Protein AF-A0A8C3SG24-F1 (afdb_monomer_lite)

Secondary structure (DSSP, 8-state):
-HHHHHHHHHHHHHHHHHHHHHHH-S-SEEEE-SS-EEEE-SS-EEETTEEEPPP-

Structure (mmCIF, N/CA/C/O backbone):
data_AF-A0A8C3SG24-F1
#
_entry.id   AF-A0A8C3SG24-F1
#
loop_
_atom_site.group_PDB
_atom_site.id
_atom_site.type_symbol
_atom_site.label_atom_id
_atom_site.label_alt_id
_atom_site.label_comp_id
_atom_site.label_asym_id
_atom_site.label_entity_id
_atom_site.label_seq_id
_atom_site.pdbx_PDB_ins_code
_atom_site.Cartn_x
_atom_site.Cartn_y
_atom_site.Cartn_z
_atom_site.occupancy
_atom_site.B_iso_or_equiv
_atom_site.auth_seq_id
_atom_site.auth_comp_id
_atom_site.auth_asym_id
_atom_site.auth_atom_id
_atom_site.pdbx_PDB_model_num
ATOM 1 N N . MET A 1 1 ? -23.466 12.703 26.739 1.00 61.62 1 MET A N 1
ATOM 2 C CA . MET A 1 1 ? -22.125 12.233 27.161 1.00 61.62 1 MET A CA 1
ATOM 3 C C . MET A 1 1 ? -21.806 10.831 26.638 1.00 61.62 1 MET A C 1
ATOM 5 O O . MET A 1 1 ? -20.761 10.680 26.023 1.00 61.62 1 MET A O 1
ATOM 9 N N . LEU A 1 2 ? -22.699 9.836 26.770 1.00 69.38 2 LEU A N 1
ATOM 10 C CA . LEU A 1 2 ? -22.467 8.472 26.248 1.00 69.38 2 LEU A CA 1
ATOM 11 C C . LEU A 1 2 ? -22.233 8.414 24.721 1.00 69.38 2 LEU A C 1
ATOM 13 O O . LEU A 1 2 ? -21.314 7.745 24.263 1.00 69.38 2 LEU A O 1
ATOM 17 N N . GLY A 1 3 ? -23.022 9.167 23.943 1.00 72.25 3 GLY A N 1
ATOM 18 C CA . GLY A 1 3 ? -22.924 9.186 22.475 1.00 72.25 3 GLY A CA 1
ATOM 19 C C . GLY A 1 3 ? -21.585 9.706 21.940 1.00 72.25 3 GLY A C 1
ATOM 20 O O . GLY A 1 3 ? -21.076 9.169 20.963 1.00 72.25 3 GLY A O 1
ATOM 21 N N . CYS A 1 4 ? -20.965 10.679 22.617 1.00 79.06 4 CYS A N 1
ATOM 22 C CA . CYS A 1 4 ? -19.631 11.160 22.247 1.00 79.06 4 CYS A CA 1
ATOM 23 C C . CYS A 1 4 ? -18.559 10.089 22.492 1.00 79.06 4 CYS A C 1
ATOM 25 O O . CYS A 1 4 ? -17.646 9.956 21.692 1.00 79.06 4 CYS A O 1
ATOM 27 N N . SER A 1 5 ? -18.690 9.301 23.565 1.00 83.25 5 SER A N 1
ATOM 28 C CA . SER A 1 5 ? -17.745 8.223 23.885 1.00 83.25 5 SER A CA 1
ATOM 29 C C . SER A 1 5 ? -17.810 7.088 22.858 1.00 83.25 5 SER A C 1
ATOM 31 O O . SER A 1 5 ? -16.785 6.672 22.325 1.00 83.25 5 SER A O 1
ATOM 33 N N . VAL A 1 6 ? -19.023 6.649 22.500 1.00 92.56 6 VAL A N 1
ATOM 34 C CA . VAL A 1 6 ? -19.227 5.629 21.456 1.00 92.56 6 VAL A CA 1
ATOM 35 C C . VAL A 1 6 ? -18.718 6.126 20.102 1.00 92.56 6 VAL A C 1
ATOM 37 O O . VAL A 1 6 ? -18.010 5.395 19.415 1.00 92.56 6 VAL A O 1
ATOM 40 N N . GLY A 1 7 ? -19.016 7.381 19.745 1.00 92.31 7 GLY A N 1
ATOM 41 C CA . GLY A 1 7 ? -18.494 8.010 18.531 1.00 92.31 7 GLY A CA 1
ATOM 42 C C . GLY A 1 7 ? -16.965 8.016 18.489 1.00 92.31 7 GLY A C 1
ATOM 43 O O . GLY A 1 7 ? -16.386 7.586 17.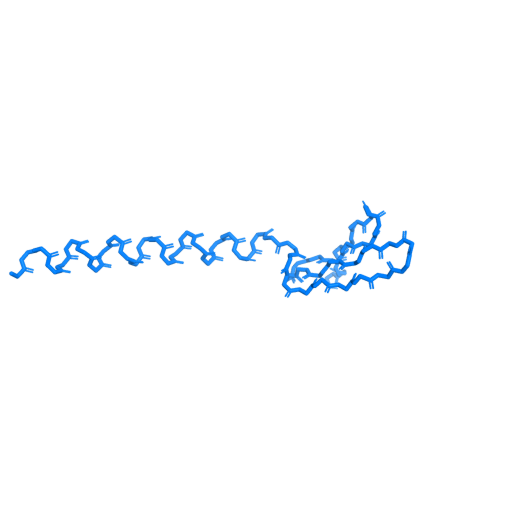495 1.00 92.31 7 GLY A O 1
ATOM 44 N N . SER A 1 8 ? -16.306 8.411 19.582 1.00 93.50 8 SER A N 1
ATOM 45 C CA . SER A 1 8 ? -14.843 8.392 19.688 1.00 93.50 8 SER A CA 1
ATOM 46 C C . SER A 1 8 ? -14.259 6.984 19.562 1.00 93.50 8 SER A C 1
ATOM 48 O O . SER A 1 8 ? -13.272 6.802 18.856 1.00 93.50 8 SER A O 1
ATOM 50 N N . CYS A 1 9 ? -14.868 5.976 20.195 1.00 95.50 9 CYS A N 1
ATOM 51 C CA . CYS A 1 9 ? -14.424 4.586 20.069 1.00 95.50 9 CYS A CA 1
ATOM 52 C C . CYS A 1 9 ? -14.548 4.066 18.632 1.00 95.50 9 CYS A C 1
ATOM 54 O O . CYS A 1 9 ? -13.627 3.420 18.141 1.00 95.50 9 CYS A O 1
ATOM 56 N N . LEU A 1 10 ? -15.655 4.367 17.946 1.00 96.56 10 LEU A N 1
ATOM 57 C CA . LEU A 1 10 ? -15.843 3.985 16.546 1.00 96.56 10 LEU A CA 1
ATOM 58 C C . LEU A 1 10 ? -14.817 4.667 15.639 1.00 96.56 10 LEU A C 1
ATOM 60 O O . LEU A 1 10 ? -14.233 4.013 14.780 1.00 96.56 10 LEU A O 1
ATOM 64 N N . LEU A 1 11 ? -14.555 5.957 15.860 1.00 96.31 11 LEU A N 1
ATOM 65 C CA . LEU A 1 11 ? -13.560 6.706 15.096 1.00 96.31 11 LEU A CA 1
ATOM 66 C C . LEU A 1 11 ? -12.141 6.166 15.328 1.00 96.31 11 LEU A C 1
ATOM 68 O O . LEU A 1 11 ? -11.371 6.052 14.379 1.00 96.31 11 LEU A O 1
ATOM 72 N N . ALA A 1 12 ? -11.812 5.793 16.567 1.00 96.50 12 ALA A N 1
ATOM 73 C CA . ALA A 1 12 ? -10.531 5.185 16.919 1.00 96.50 12 ALA A CA 1
ATOM 74 C C . ALA A 1 12 ? -10.367 3.774 16.327 1.00 96.50 12 ALA A C 1
ATOM 76 O O . ALA A 1 12 ? -9.294 3.419 15.848 1.00 96.50 12 ALA A O 1
ATOM 77 N N . ALA A 1 13 ? -11.428 2.965 16.323 1.00 97.25 13 ALA A N 1
ATOM 78 C CA . ALA A 1 13 ? -11.405 1.657 15.676 1.00 97.25 13 ALA A CA 1
ATOM 79 C C . ALA A 1 13 ? -11.234 1.795 14.155 1.00 97.25 13 ALA A C 1
ATOM 81 O O . ALA A 1 13 ? -10.419 1.096 13.557 1.00 97.25 13 ALA A O 1
ATOM 82 N N . LEU A 1 14 ? -11.954 2.735 13.535 1.00 97.62 14 LEU A N 1
ATOM 83 C CA . LEU A 1 14 ? -11.826 3.033 12.111 1.00 97.62 14 LEU A CA 1
ATOM 84 C C . LEU A 1 14 ? -10.407 3.504 11.763 1.00 97.62 14 LEU A C 1
ATOM 86 O O . LEU A 1 14 ? -9.830 3.023 10.791 1.00 97.62 14 LEU A O 1
ATOM 90 N N . SER A 1 15 ? -9.826 4.410 12.555 1.00 97.44 15 SER A N 1
ATOM 91 C CA . SER A 1 15 ? -8.468 4.903 12.309 1.00 97.44 15 SER A CA 1
ATOM 92 C C . SER A 1 15 ? -7.429 3.788 12.420 1.00 97.44 15 SER A C 1
ATOM 94 O O . SER A 1 15 ? -6.547 3.706 11.569 1.00 97.44 15 SER A O 1
ATOM 96 N N . LEU A 1 16 ? -7.569 2.884 13.394 1.00 97.12 16 LEU A N 1
ATOM 97 C CA . LEU A 1 16 ? -6.730 1.689 13.514 1.00 97.12 16 LEU A CA 1
ATOM 98 C C . LEU A 1 16 ? -6.816 0.799 12.272 1.00 97.12 16 LEU A C 1
ATOM 100 O O . LEU A 1 16 ? -5.783 0.421 11.726 1.00 97.12 16 LEU A O 1
ATOM 104 N N . VAL A 1 17 ? -8.026 0.505 11.787 1.00 97.06 17 VAL A N 1
ATOM 105 C CA . VAL A 1 17 ? -8.220 -0.311 10.576 1.00 97.06 17 VAL A CA 1
ATOM 106 C C . VAL A 1 17 ? -7.575 0.351 9.358 1.00 97.06 17 VAL A C 1
ATOM 108 O O . VAL A 1 17 ? -6.880 -0.317 8.594 1.00 97.06 17 VAL A O 1
ATOM 111 N N . LEU A 1 18 ? -7.756 1.662 9.190 1.00 95.25 18 LEU A N 1
ATOM 112 C CA . LEU A 1 18 ? -7.160 2.416 8.085 1.00 95.25 18 LEU A CA 1
ATOM 113 C C . LEU A 1 18 ? -5.628 2.427 8.153 1.00 95.25 18 LEU A C 1
ATOM 115 O O . LEU A 1 18 ? -4.974 2.269 7.125 1.00 95.25 18 LEU A O 1
ATOM 119 N N .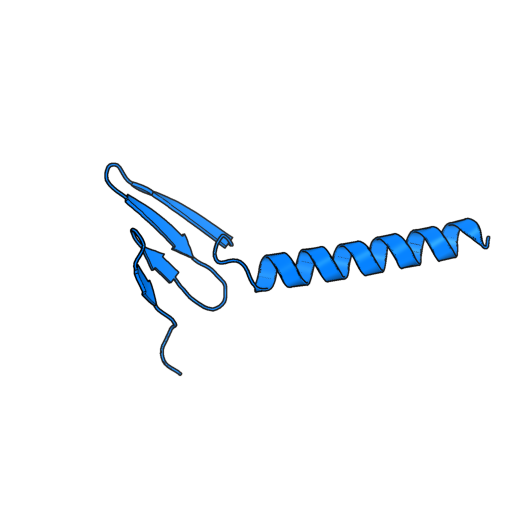 ILE A 1 19 ? -5.052 2.556 9.351 1.00 94.50 19 ILE A N 1
ATOM 120 C CA . ILE A 1 19 ? -3.601 2.478 9.565 1.00 94.50 19 ILE A CA 1
ATOM 121 C C . ILE A 1 19 ? -3.081 1.079 9.228 1.00 94.50 19 ILE A C 1
ATOM 123 O O . ILE A 1 19 ? -2.091 0.958 8.510 1.00 94.50 19 ILE A O 1
ATOM 127 N N . CYS A 1 20 ? -3.750 0.019 9.689 1.00 94.50 20 CYS A N 1
ATOM 128 C CA . CYS A 1 20 ? -3.372 -1.352 9.350 1.00 94.50 20 CYS A CA 1
ATOM 129 C C . CYS A 1 20 ? -3.413 -1.595 7.837 1.00 94.50 20 CYS A C 1
ATOM 131 O O . CYS A 1 20 ? -2.487 -2.194 7.297 1.00 94.50 20 CYS A O 1
ATOM 133 N N . MET A 1 21 ? -4.443 -1.089 7.151 1.00 91.81 21 MET A N 1
ATOM 134 C CA . MET A 1 21 ? -4.523 -1.161 5.693 1.00 91.81 21 MET A CA 1
ATOM 135 C C . MET A 1 21 ? -3.365 -0.413 5.031 1.00 91.81 21 MET A C 1
ATOM 137 O O . MET A 1 21 ? -2.683 -0.988 4.191 1.00 91.81 21 MET A O 1
ATOM 141 N N . ALA A 1 22 ? -3.077 0.821 5.451 1.00 89.75 22 ALA A N 1
ATOM 142 C CA . ALA A 1 22 ? -1.961 1.590 4.906 1.00 89.75 22 ALA A CA 1
ATOM 143 C C . ALA A 1 22 ? -0.612 0.870 5.086 1.00 89.75 22 ALA A C 1
ATOM 145 O O . ALA A 1 22 ? 0.188 0.832 4.154 1.00 89.75 22 ALA A O 1
ATOM 146 N N . LEU A 1 23 ? -0.369 0.249 6.247 1.00 89.12 23 LEU A N 1
ATOM 147 C CA . LEU A 1 23 ? 0.851 -0.526 6.498 1.00 89.12 23 LEU A CA 1
ATOM 148 C C . LEU A 1 23 ? 0.944 -1.803 5.657 1.00 89.12 23 LEU A C 1
ATOM 150 O O . LEU A 1 23 ? 2.053 -2.214 5.336 1.00 89.12 23 LEU A O 1
ATOM 154 N N . ALA A 1 24 ? -0.180 -2.452 5.353 1.00 87.88 24 ALA A N 1
ATOM 155 C CA . ALA A 1 24 ? -0.200 -3.694 4.583 1.00 87.88 24 ALA A CA 1
ATOM 156 C C . ALA A 1 24 ? -0.081 -3.462 3.069 1.00 87.88 24 ALA A C 1
ATOM 158 O O . ALA A 1 24 ? 0.343 -4.358 2.348 1.00 87.88 24 ALA A O 1
ATOM 159 N N . THR A 1 25 ? -0.484 -2.287 2.583 1.00 85.69 25 THR A N 1
ATOM 160 C CA . THR A 1 25 ? -0.477 -1.968 1.153 1.00 85.69 25 THR A CA 1
ATOM 161 C C . THR A 1 25 ? 0.853 -1.406 0.674 1.00 85.69 25 THR A C 1
ATOM 163 O O . THR A 1 25 ? 1.486 -0.603 1.361 1.00 85.69 25 THR A O 1
ATOM 166 N N . ASP A 1 26 ? 1.184 -1.694 -0.582 1.00 79.25 26 ASP A N 1
ATOM 167 C CA . ASP A 1 26 ? 2.407 -1.209 -1.230 1.00 79.25 26 ASP A CA 1
ATOM 168 C C 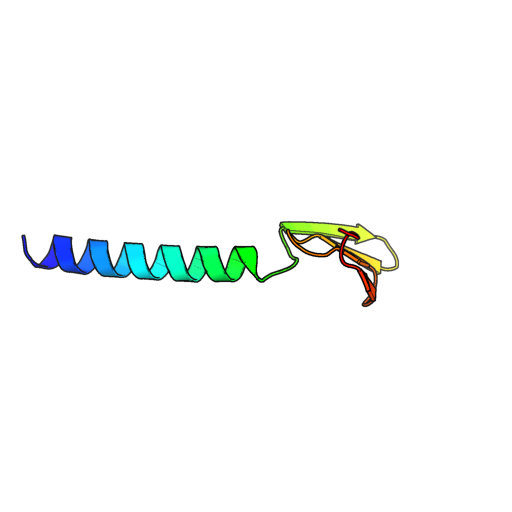. ASP A 1 26 ? 2.226 0.093 -2.019 1.00 79.25 26 ASP A C 1
ATOM 170 O O . ASP A 1 26 ? 2.995 0.414 -2.922 1.00 79.25 26 ASP A O 1
ATOM 174 N N . TYR A 1 27 ? 1.180 0.851 -1.691 1.00 82.31 27 TYR A N 1
ATOM 175 C CA . TYR A 1 27 ? 0.756 2.042 -2.430 1.00 82.31 27 TYR A CA 1
ATOM 176 C C . TYR A 1 27 ? 1.119 3.347 -1.708 1.00 82.31 27 TYR A C 1
ATOM 178 O O . TYR A 1 27 ? 0.369 4.319 -1.765 1.00 82.31 27 TYR A O 1
ATOM 186 N N . TRP A 1 28 ? 2.262 3.388 -1.018 1.00 85.44 28 TRP A N 1
ATOM 187 C CA . TRP A 1 28 ? 2.719 4.616 -0.355 1.00 85.44 28 TRP A CA 1
ATOM 188 C C . TRP A 1 28 ? 3.218 5.629 -1.379 1.00 85.44 28 TRP A C 1
ATOM 190 O O . TRP A 1 28 ? 2.889 6.812 -1.315 1.00 85.44 28 TRP A O 1
ATOM 200 N N . LEU A 1 29 ? 3.994 5.146 -2.346 1.00 83.94 29 LEU A N 1
ATOM 201 C CA . LEU A 1 29 ? 4.379 5.894 -3.531 1.00 83.94 29 LEU A CA 1
ATOM 202 C C . LEU A 1 29 ? 4.010 5.096 -4.768 1.00 83.94 29 LEU A C 1
ATOM 204 O O . LEU A 1 29 ? 4.289 3.906 -4.841 1.00 83.94 29 LEU A O 1
ATOM 208 N N . VAL A 1 30 ? 3.446 5.775 -5.762 1.00 88.31 30 VAL A N 1
ATOM 209 C CA . VAL A 1 30 ? 3.214 5.204 -7.087 1.00 88.31 30 VAL A CA 1
ATOM 210 C C . VAL A 1 30 ? 3.862 6.118 -8.112 1.00 88.31 30 VAL A C 1
ATOM 212 O O . VAL A 1 30 ? 3.583 7.317 -8.136 1.00 88.31 30 VAL A O 1
ATOM 215 N N . ALA A 1 31 ? 4.728 5.563 -8.953 1.00 86.12 31 ALA A N 1
ATOM 216 C CA . ALA A 1 31 ? 5.289 6.257 -10.100 1.00 86.12 31 ALA A CA 1
ATOM 217 C C . ALA A 1 31 ? 4.779 5.603 -11.385 1.00 86.12 31 ALA A C 1
ATOM 219 O O . ALA A 1 31 ? 4.842 4.387 -11.558 1.00 86.12 31 ALA A O 1
ATOM 220 N N . TYR A 1 32 ? 4.274 6.426 -12.299 1.00 87.06 32 TYR A N 1
ATOM 221 C CA . TYR A 1 32 ? 3.763 5.972 -13.586 1.00 87.06 32 TYR A CA 1
ATOM 222 C C . TYR A 1 32 ? 4.782 6.290 -14.678 1.00 87.06 32 TYR A C 1
ATOM 224 O O . TYR A 1 32 ? 5.103 7.454 -14.917 1.00 87.06 32 TYR A O 1
ATOM 232 N N . GLY A 1 33 ? 5.295 5.250 -15.331 1.00 83.31 33 GLY A N 1
ATOM 233 C CA . GLY A 1 33 ? 6.122 5.349 -16.527 1.00 83.31 33 GLY A CA 1
ATOM 234 C C . GLY A 1 33 ? 5.337 5.002 -17.799 1.00 83.31 33 GLY A C 1
ATOM 235 O O . GLY A 1 33 ? 4.232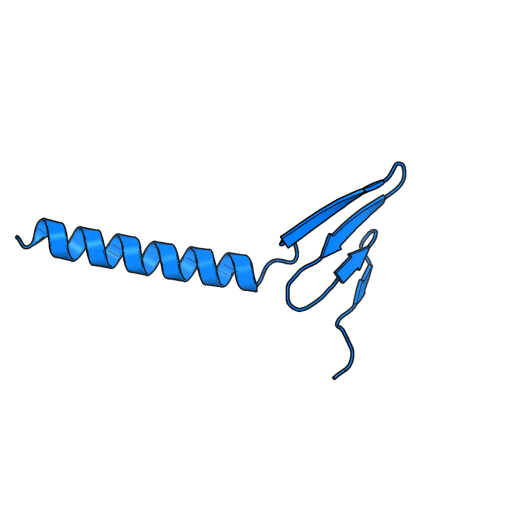 4.465 -17.726 1.00 83.31 33 GLY A O 1
ATOM 236 N N . PRO A 1 34 ? 5.907 5.260 -18.988 1.00 79.62 34 PRO A N 1
ATOM 237 C CA . PRO A 1 34 ? 5.247 5.014 -20.276 1.00 79.62 34 PRO A CA 1
ATOM 238 C C . PRO A 1 34 ? 4.955 3.532 -20.567 1.00 79.62 34 PRO A C 1
ATOM 240 O O . PRO A 1 34 ? 4.099 3.234 -21.396 1.00 79.62 34 PRO A O 1
ATOM 243 N N . HIS A 1 35 ? 5.650 2.604 -19.902 1.00 80.19 35 HIS A N 1
ATOM 244 C CA . HIS A 1 35 ? 5.509 1.159 -20.124 1.00 80.19 35 HIS A CA 1
ATOM 245 C C . HIS A 1 35 ? 5.189 0.360 -18.857 1.00 80.19 35 HIS A C 1
ATOM 247 O O . HIS A 1 35 ? 4.880 -0.825 -18.950 1.00 80.19 35 HIS A O 1
ATOM 253 N N . SER A 1 36 ? 5.269 0.980 -17.681 1.00 80.31 36 SER A N 1
ATOM 254 C CA . SER A 1 36 ? 5.127 0.277 -16.410 1.00 80.31 36 SER A CA 1
ATOM 255 C C . SER A 1 36 ? 4.847 1.245 -15.267 1.00 80.31 36 SER A C 1
ATOM 257 O O . SER A 1 36 ? 5.280 2.398 -15.284 1.00 80.31 36 SER A O 1
ATOM 259 N N . ALA A 1 37 ? 4.115 0.761 -14.267 1.00 81.69 37 ALA A N 1
ATOM 260 C CA . ALA A 1 37 ? 3.942 1.435 -12.990 1.00 81.69 37 ALA A CA 1
ATOM 261 C C . ALA A 1 37 ? 4.882 0.805 -11.953 1.00 81.69 37 ALA A C 1
ATOM 263 O O . ALA A 1 37 ? 5.089 -0.414 -11.948 1.00 81.69 37 ALA A O 1
ATOM 264 N N . SER A 1 38 ? 5.459 1.639 -11.093 1.00 84.31 38 SER A N 1
ATOM 265 C CA . SER A 1 38 ? 6.140 1.201 -9.880 1.00 84.31 38 SER A CA 1
ATOM 266 C C . SER A 1 38 ? 5.360 1.664 -8.658 1.00 84.31 38 SER A C 1
ATOM 268 O O . SER A 1 38 ? 4.793 2.755 -8.637 1.00 84.31 38 SER A O 1
ATOM 270 N N . HIS A 1 39 ? 5.323 0.815 -7.643 1.00 88.38 39 HIS A N 1
ATOM 271 C CA . HIS A 1 39 ? 4.614 1.024 -6.390 1.00 88.38 39 HIS A CA 1
ATOM 272 C C . HIS A 1 39 ? 5.590 0.682 -5.275 1.00 88.38 39 HIS A C 1
ATOM 274 O O . HIS A 1 39 ? 6.213 -0.376 -5.311 1.00 88.38 39 HIS A O 1
ATOM 280 N N . SER A 1 40 ? 5.734 1.557 -4.295 1.00 85.00 40 SER A N 1
ATOM 281 C CA . SER A 1 40 ? 6.563 1.306 -3.124 1.00 85.00 40 SER A CA 1
ATOM 282 C C . SER A 1 40 ? 5.698 1.331 -1.881 1.00 85.00 40 SER A C 1
ATOM 284 O O . SER A 1 40 ? 5.007 2.319 -1.623 1.00 85.00 40 SER A O 1
ATOM 286 N N . GLY A 1 41 ? 5.770 0.247 -1.114 1.00 87.31 41 GLY A N 1
ATOM 287 C CA . GLY A 1 41 ? 5.235 0.116 0.229 1.00 87.31 41 GLY A CA 1
ATOM 288 C C . GLY A 1 41 ? 6.278 0.342 1.307 1.00 87.31 41 GLY A C 1
ATOM 289 O O . GLY A 1 41 ? 7.437 0.656 1.037 1.00 87.31 41 GLY A O 1
ATOM 290 N N . LEU A 1 42 ? 5.858 0.120 2.552 1.00 84.75 42 LEU A N 1
ATOM 291 C CA . LEU A 1 42 ? 6.765 0.115 3.698 1.00 84.75 42 LEU A CA 1
ATOM 292 C C . LEU A 1 42 ? 7.689 -1.114 3.696 1.00 84.75 42 LEU A C 1
ATOM 294 O O . LEU A 1 42 ? 8.840 -1.026 4.115 1.00 84.75 42 LEU A O 1
ATOM 298 N N . TRP A 1 43 ? 7.179 -2.257 3.231 1.00 87.88 43 TRP A N 1
ATOM 299 C CA . TRP A 1 43 ? 7.845 -3.560 3.353 1.00 87.88 43 TRP A CA 1
ATOM 300 C C . TRP A 1 43 ? 8.434 -4.080 2.046 1.00 87.88 43 TRP A C 1
ATOM 302 O O . TRP A 1 43 ? 9.288 -4.962 2.066 1.00 87.88 43 TRP A O 1
ATOM 312 N N . GLN A 1 44 ? 7.957 -3.590 0.907 1.00 87.50 44 GLN A N 1
ATOM 313 C CA . GLN A 1 44 ? 8.364 -4.080 -0.403 1.00 87.50 44 GLN A CA 1
ATOM 314 C C . GLN A 1 44 ? 8.163 -3.010 -1.468 1.00 87.50 44 GLN A C 1
ATOM 316 O O . GLN A 1 44 ? 7.378 -2.074 -1.312 1.00 87.50 44 GLN A O 1
ATOM 321 N N . VAL A 1 45 ? 8.896 -3.166 -2.563 1.00 88.50 45 VAL A N 1
ATOM 322 C CA . VAL A 1 45 ? 8.758 -2.349 -3.764 1.00 88.50 45 VAL A CA 1
ATOM 323 C C . VAL A 1 45 ? 8.363 -3.264 -4.909 1.00 88.50 45 VAL A C 1
ATOM 325 O O . VAL A 1 45 ? 9.001 -4.290 -5.137 1.00 88.50 45 VAL A O 1
ATOM 328 N N . CYS A 1 46 ? 7.317 -2.882 -5.627 1.00 86.88 46 CYS A N 1
ATOM 329 C CA . CYS A 1 46 ? 6.803 -3.580 -6.789 1.00 86.88 46 CYS A CA 1
ATOM 330 C C . CYS A 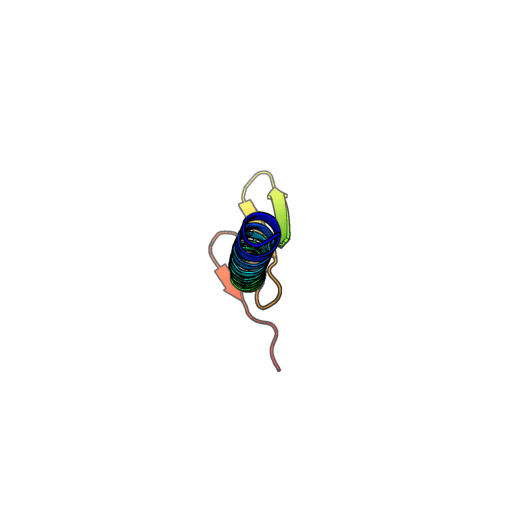1 46 ? 7.076 -2.766 -8.058 1.00 86.88 46 CYS A C 1
ATOM 332 O O . CYS A 1 46 ? 6.875 -1.550 -8.103 1.00 86.88 46 CYS A O 1
ATOM 334 N N . LEU A 1 47 ? 7.530 -3.434 -9.113 1.00 88.44 47 LEU A N 1
ATOM 335 C CA . LEU A 1 47 ? 7.777 -2.838 -10.419 1.00 88.44 47 LEU A CA 1
ATOM 336 C C . LEU A 1 47 ? 7.229 -3.771 -11.496 1.00 88.44 47 LEU A C 1
ATOM 338 O O . LEU A 1 47 ? 7.729 -4.884 -11.635 1.00 88.44 47 LEU A O 1
ATOM 342 N N . ALA A 1 48 ? 6.217 -3.321 -12.245 1.00 80.00 48 ALA A N 1
ATOM 343 C CA . ALA A 1 48 ? 5.619 -4.094 -13.341 1.00 80.00 48 ALA A CA 1
ATOM 344 C C . ALA A 1 48 ? 5.318 -5.568 -12.962 1.00 80.00 48 ALA A C 1
ATOM 346 O O . ALA A 1 48 ? 5.800 -6.485 -13.621 1.00 80.00 48 ALA A O 1
ATOM 347 N N . ASP A 1 49 ? 4.579 -5.769 -11.863 1.00 79.56 49 ASP A N 1
ATOM 348 C CA . ASP A 1 49 ? 4.198 -7.066 -11.259 1.00 79.56 49 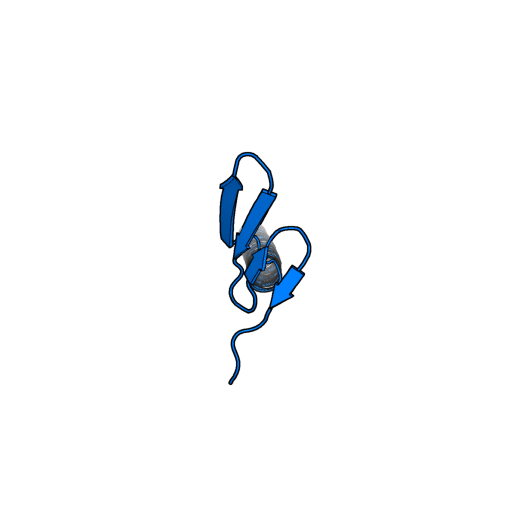ASP A CA 1
ATOM 349 C C . ASP A 1 49 ? 5.299 -7.859 -10.527 1.00 79.56 49 ASP A C 1
ATOM 351 O O . ASP A 1 49 ? 5.018 -8.905 -9.941 1.00 79.56 49 ASP A O 1
ATOM 355 N N . VAL A 1 50 ? 6.541 -7.368 -10.479 1.00 85.06 50 VAL A N 1
ATOM 356 C CA . VAL A 1 50 ? 7.613 -7.994 -9.686 1.00 85.06 50 VAL A CA 1
ATOM 357 C C . VAL A 1 50 ? 7.787 -7.249 -8.369 1.00 85.06 50 VAL A C 1
ATOM 359 O O . VAL A 1 50 ? 8.207 -6.094 -8.368 1.00 85.06 50 VAL A O 1
ATOM 362 N N . CYS A 1 51 ? 7.501 -7.914 -7.249 1.00 86.88 51 CYS A N 1
ATOM 363 C CA . CYS A 1 51 ? 7.671 -7.363 -5.904 1.00 86.88 51 CYS A CA 1
ATOM 364 C C . CYS A 1 51 ? 8.926 -7.915 -5.226 1.00 86.88 51 CYS A C 1
ATOM 366 O O . CYS A 1 51 ? 9.207 -9.113 -5.284 1.00 86.88 51 CYS A O 1
ATOM 368 N N . VAL A 1 52 ? 9.678 -7.029 -4.576 1.00 88.44 52 VAL A N 1
ATOM 369 C CA . VAL A 1 52 ? 10.923 -7.364 -3.883 1.00 88.44 52 VAL A CA 1
ATOM 370 C C . VAL A 1 52 ? 10.927 -6.714 -2.504 1.00 88.44 52 VAL A C 1
ATOM 372 O O . VAL A 1 52 ? 10.730 -5.504 -2.377 1.00 88.44 52 VAL A O 1
ATOM 375 N N . SER A 1 53 ? 11.171 -7.516 -1.469 1.00 85.25 53 SER A N 1
ATOM 376 C CA . SER A 1 53 ? 11.426 -7.017 -0.116 1.00 85.25 53 SER A CA 1
ATOM 377 C C . SER A 1 53 ? 12.905 -6.640 0.031 1.00 85.25 53 SER A C 1
ATOM 379 O O . SER A 1 53 ? 13.763 -7.363 -0.489 1.00 85.25 53 SER A O 1
ATOM 381 N N . PRO A 1 54 ? 13.239 -5.539 0.728 1.00 72.06 54 PRO A N 1
ATOM 382 C CA . PRO A 1 54 ? 14.621 -5.248 1.073 1.00 72.06 54 PRO A CA 1
ATOM 383 C C . PRO A 1 54 ? 15.163 -6.381 1.958 1.00 72.06 54 PRO A C 1
ATOM 385 O O . PRO A 1 54 ? 14.481 -6.846 2.872 1.00 72.06 54 PRO A O 1
ATOM 388 N N . ALA A 1 55 ? 16.365 -6.866 1.640 1.00 66.12 55 ALA A N 1
ATOM 389 C CA . ALA A 1 55 ? 17.040 -7.888 2.437 1.00 66.12 55 ALA A CA 1
ATOM 390 C C . ALA A 1 55 ? 17.288 -7.376 3.877 1.00 66.12 55 ALA A C 1
ATOM 392 O O . ALA A 1 55 ? 17.460 -6.164 4.041 1.00 66.12 55 ALA A O 1
ATOM 393 N N . PRO A 1 56 ? 17.272 -8.265 4.893 1.00 59.59 56 PRO A N 1
ATOM 394 C CA . PRO A 1 56 ? 17.465 -7.894 6.297 1.00 59.59 56 PRO A CA 1
ATOM 395 C C . PRO A 1 56 ? 18.835 -7.267 6.583 1.00 59.59 56 PRO A C 1
ATOM 397 O O . PRO A 1 56 ? 19.807 -7.590 5.860 1.00 59.59 56 PRO A O 1
#

Foldseek 3Di:
DVVVVVVVVVVVVVVVVVVVVLQVDQAPDWDDDPVWIWTGHPAWIDIRRDIDGPDD

Organism: Chelydra serpentina (NCBI:txid8475)

pLDDT: mean 85.95, std 8.67, range [59.59, 97.62]

Radius of gyration: 17.21 Å; chains: 1; bounding box: 40×20×47 Å

Sequence (56 aa):
MLGCSVGSCLLAALSLVLICMALATDYWLVAYGPHSASHSGLWQVCLADVCVSPAP